Protein AF-A0A165ELQ9-F1 (afdb_monomer_lite)

Structure (mmCIF, N/CA/C/O backbone):
data_AF-A0A165ELQ9-F1
#
_entry.id   AF-A0A165ELQ9-F1
#
loop_
_atom_site.group_PDB
_atom_site.id
_atom_site.type_symbol
_atom_site.label_atom_id
_atom_site.label_alt_id
_atom_site.label_comp_id
_atom_site.label_asym_id
_atom_site.label_entity_id
_atom_site.label_seq_id
_atom_site.pdbx_PDB_ins_code
_atom_site.Cartn_x
_atom_site.Cartn_y
_atom_site.Cartn_z
_atom_site.occupancy
_atom_site.B_iso_or_equiv
_atom_site.auth_seq_id
_atom_site.auth_comp_id
_atom_site.auth_asym_id
_atom_site.auth_atom_id
_atom_site.pdbx_PDB_model_num
ATOM 1 N N . MET A 1 1 ? -27.906 -19.885 23.613 1.00 44.09 1 MET A N 1
ATOM 2 C CA . MET A 1 1 ? -27.661 -20.498 22.293 1.00 44.09 1 MET A CA 1
ATOM 3 C C . MET A 1 1 ? -26.650 -19.589 21.635 1.00 44.09 1 MET A C 1
ATOM 5 O O . MET A 1 1 ? -26.966 -18.432 21.400 1.00 44.09 1 MET A O 1
ATOM 9 N N . ASP A 1 2 ? -25.410 -20.056 21.595 1.00 37.47 2 ASP A N 1
ATOM 10 C CA . ASP A 1 2 ? -24.196 -19.282 21.340 1.00 37.47 2 ASP A CA 1
ATOM 11 C C . ASP A 1 2 ? -24.207 -18.705 19.916 1.00 37.47 2 ASP A C 1
ATOM 13 O O . ASP A 1 2 ? -24.253 -19.448 18.936 1.00 37.47 2 ASP A O 1
ATOM 17 N N . THR A 1 3 ? -24.258 -17.378 19.792 1.00 44.38 3 THR A N 1
ATOM 18 C CA . THR A 1 3 ? -24.158 -16.684 18.505 1.00 44.38 3 THR A CA 1
ATOM 19 C C . THR A 1 3 ? -22.702 -16.698 18.065 1.00 44.38 3 THR A C 1
ATOM 21 O O . THR A 1 3 ? -21.950 -15.762 18.336 1.00 44.38 3 THR A O 1
ATOM 24 N N . SER A 1 4 ? -22.306 -17.778 17.395 1.00 46.75 4 SER A N 1
ATOM 25 C CA . SER A 1 4 ? -21.018 -17.882 16.722 1.00 46.75 4 SER A CA 1
ATOM 26 C C . SER A 1 4 ? -20.937 -16.812 15.631 1.00 46.75 4 SER A C 1
ATOM 28 O O . SER A 1 4 ? -21.518 -16.945 14.553 1.00 46.75 4 SER A O 1
ATOM 30 N N . VAL A 1 5 ? -20.240 -15.718 15.937 1.00 44.50 5 VAL A N 1
ATOM 31 C CA . VAL A 1 5 ? -19.887 -14.665 14.984 1.00 44.50 5 VAL A CA 1
ATOM 32 C C . VAL A 1 5 ? -19.087 -15.323 13.866 1.00 44.50 5 VAL A C 1
ATOM 34 O O . VAL A 1 5 ? -17.960 -15.772 14.069 1.00 44.50 5 VAL A O 1
ATOM 37 N N . THR A 1 6 ? -19.686 -15.427 12.683 1.00 43.59 6 THR A N 1
ATOM 38 C CA . THR A 1 6 ? -18.997 -15.887 11.481 1.00 43.59 6 THR A CA 1
ATOM 39 C C . THR A 1 6 ? -17.964 -14.821 11.124 1.00 43.59 6 THR A C 1
ATOM 41 O O . THR A 1 6 ? -18.292 -13.793 10.534 1.00 43.59 6 THR A O 1
ATOM 44 N N . LEU A 1 7 ? -16.718 -15.032 11.558 1.00 44.44 7 LEU A N 1
ATOM 45 C CA . LEU A 1 7 ? -15.557 -14.233 11.175 1.00 44.44 7 LEU A CA 1
ATOM 46 C C . LEU A 1 7 ? -15.377 -14.381 9.661 1.00 44.44 7 LEU A C 1
ATOM 48 O O . LEU A 1 7 ? -14.716 -15.298 9.180 1.00 44.44 7 LEU A O 1
ATOM 52 N N . THR A 1 8 ? -16.038 -13.516 8.898 1.00 41.97 8 THR A N 1
ATOM 53 C CA . THR A 1 8 ? -15.863 -13.452 7.450 1.00 41.97 8 THR A CA 1
ATOM 54 C C . THR A 1 8 ? -14.474 -12.869 7.239 1.00 41.97 8 THR A C 1
ATOM 56 O O . THR A 1 8 ? -14.238 -11.710 7.580 1.00 41.97 8 THR A O 1
ATOM 59 N N . ALA A 1 9 ? -13.527 -13.701 6.801 1.00 49.88 9 ALA A N 1
ATOM 60 C CA . ALA A 1 9 ? -12.161 -13.267 6.543 1.00 49.88 9 ALA A CA 1
ATOM 61 C C . ALA A 1 9 ? -12.182 -12.045 5.603 1.00 49.88 9 ALA A C 1
ATOM 63 O O . ALA A 1 9 ? -12.984 -12.032 4.661 1.00 49.88 9 ALA A O 1
ATOM 64 N N . 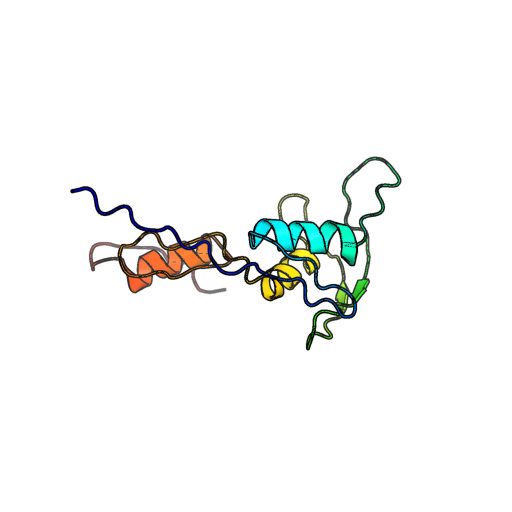PRO A 1 10 ? -11.358 -11.010 5.855 1.00 53.84 10 PRO A N 1
ATOM 65 C CA . PRO A 1 10 ? -11.279 -9.865 4.959 1.00 53.84 10 PRO A CA 1
ATOM 66 C C . PRO A 1 10 ? -10.944 -10.342 3.535 1.00 53.84 10 PRO A C 1
ATOM 68 O O . PRO A 1 10 ? -10.225 -11.336 3.381 1.00 53.84 10 PRO A O 1
ATOM 71 N N . PRO A 1 11 ? -11.482 -9.678 2.497 1.00 57.72 11 PRO A N 1
ATOM 72 C CA . PRO A 1 11 ? -11.243 -10.071 1.114 1.00 57.72 11 PRO A CA 1
ATOM 73 C C . PRO A 1 11 ? -9.732 -10.135 0.830 1.00 57.72 11 PRO A C 1
ATOM 75 O O . PRO A 1 11 ? -8.995 -9.259 1.293 1.00 57.72 11 PRO A O 1
ATOM 78 N N . PRO A 1 12 ? -9.256 -11.162 0.099 1.00 65.06 12 PRO A N 1
ATOM 79 C CA . PRO A 1 12 ? -7.835 -11.323 -0.177 1.00 65.06 12 PRO A CA 1
ATOM 80 C C . PRO A 1 12 ? -7.313 -10.124 -0.973 1.00 65.06 12 PRO A C 1
ATOM 82 O O . PRO A 1 12 ? -7.918 -9.698 -1.961 1.00 65.06 12 PRO A O 1
ATOM 85 N N . LEU A 1 13 ? -6.183 -9.581 -0.531 1.00 76.06 13 LEU A N 1
ATOM 86 C CA . LEU A 1 13 ? -5.462 -8.527 -1.234 1.00 76.06 13 LEU A CA 1
ATOM 87 C C . LEU A 1 13 ? -4.749 -9.150 -2.434 1.00 76.06 13 LEU A C 1
ATOM 89 O O . LEU A 1 13 ? -4.313 -10.294 -2.364 1.00 76.06 13 LEU A O 1
ATOM 93 N N . HIS A 1 14 ? -4.611 -8.420 -3.534 1.00 83.44 14 HIS A N 1
ATOM 94 C CA . HIS A 1 14 ? -3.945 -8.932 -4.730 1.00 83.44 14 HIS A CA 1
ATOM 95 C C . HIS A 1 14 ? -2.786 -8.025 -5.115 1.00 83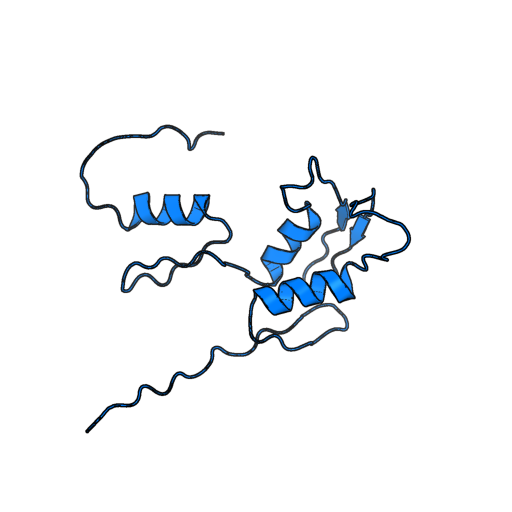.44 14 HIS A C 1
ATOM 97 O O . HIS A 1 14 ? -2.841 -6.809 -4.935 1.00 83.44 14 HIS A O 1
ATOM 103 N N . CYS A 1 15 ? -1.724 -8.626 -5.644 1.00 88.75 15 CYS A N 1
ATOM 104 C CA . CYS A 1 15 ? -0.703 -7.866 -6.351 1.00 88.75 15 CYS A CA 1
ATOM 105 C C . CYS A 1 15 ? -1.330 -7.261 -7.609 1.00 88.75 15 CYS A C 1
ATOM 107 O O . CYS A 1 15 ? -2.064 -7.958 -8.293 1.00 88.75 15 CYS A O 1
ATOM 109 N N . LEU A 1 16 ? -1.054 -5.993 -7.904 1.00 88.00 16 LEU A N 1
ATOM 110 C CA . LEU A 1 16 ? -1.470 -5.339 -9.151 1.00 88.00 16 LEU A CA 1
ATOM 111 C C . LEU A 1 16 ? -0.243 -4.858 -9.929 1.00 88.00 16 LEU A C 1
ATOM 113 O O . LEU A 1 16 ? -0.240 -3.804 -10.559 1.00 88.00 16 LEU A O 1
ATOM 117 N N . TRP A 1 17 ? 0.858 -5.601 -9.839 1.00 90.00 17 TRP A N 1
ATOM 118 C CA . TRP A 1 17 ? 2.005 -5.354 -10.706 1.00 90.00 17 TRP A CA 1
ATOM 119 C C . TRP A 1 17 ? 1.611 -5.685 -12.148 1.00 90.00 17 TRP A C 1
ATOM 121 O O . TRP A 1 17 ? 0.817 -6.597 -12.349 1.00 90.00 17 TRP A O 1
ATOM 131 N N . ALA A 1 18 ? 2.190 -5.002 -13.140 1.00 84.50 18 ALA A N 1
ATOM 132 C CA . ALA A 1 18 ? 1.788 -5.065 -14.555 1.00 84.50 18 ALA A CA 1
ATOM 133 C C . ALA A 1 18 ? 1.558 -6.477 -15.140 1.00 84.50 18 ALA A C 1
ATOM 135 O O . ALA A 1 18 ? 0.812 -6.608 -16.102 1.00 84.50 18 ALA A O 1
ATOM 136 N N . ASP A 1 19 ? 2.148 -7.515 -14.537 1.00 83.00 19 ASP A N 1
ATOM 137 C CA . ASP A 1 19 ? 2.000 -8.920 -14.928 1.00 83.00 19 ASP A CA 1
ATOM 138 C C . ASP A 1 19 ? 1.835 -9.866 -13.717 1.00 83.00 19 ASP A C 1
ATOM 140 O O . ASP A 1 19 ? 2.204 -11.040 -13.769 1.00 83.00 19 ASP A O 1
ATOM 144 N N . CYS A 1 20 ? 1.342 -9.371 -12.580 1.00 86.44 20 CYS A N 1
ATOM 145 C CA . CYS A 1 20 ? 1.197 -10.164 -11.364 1.00 86.4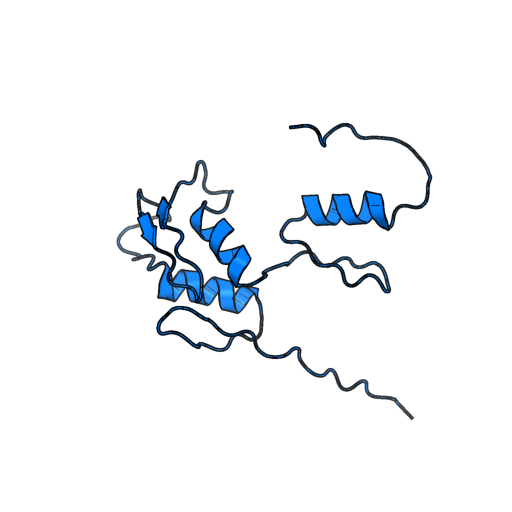4 20 CYS A CA 1
ATOM 146 C C . CYS A 1 20 ? -0.148 -9.921 -10.696 1.00 86.44 20 CYS A C 1
ATOM 148 O O . CYS A 1 20 ? -0.486 -8.780 -10.420 1.00 86.44 20 CYS A O 1
ATOM 150 N N . ASN A 1 21 ? -0.854 -11.010 -10.380 1.00 87.06 21 ASN A N 1
ATOM 151 C CA . ASN A 1 21 ? -2.117 -11.006 -9.640 1.00 87.06 21 ASN A CA 1
ATOM 152 C C . ASN A 1 21 ? -2.080 -11.985 -8.453 1.00 87.06 21 ASN A C 1
ATOM 154 O O . ASN A 1 21 ? -3.043 -12.701 -8.179 1.00 87.06 21 ASN A O 1
ATOM 158 N N . THR A 1 22 ? -0.921 -12.108 -7.795 1.00 86.38 22 THR A N 1
ATOM 159 C CA . THR A 1 22 ? -0.752 -13.065 -6.692 1.00 86.38 22 THR A CA 1
ATOM 160 C C . THR A 1 22 ? -1.670 -12.682 -5.528 1.00 86.38 22 THR A C 1
ATOM 162 O O . THR A 1 22 ? -1.559 -11.553 -5.038 1.00 86.38 22 THR A O 1
ATOM 165 N N . PRO A 1 23 ? -2.553 -13.588 -5.064 1.00 82.25 23 PRO A N 1
ATOM 166 C CA . PRO A 1 23 ? -3.392 -13.329 -3.907 1.00 82.25 23 PRO A CA 1
ATOM 167 C C . PRO A 1 23 ? -2.558 -13.388 -2.625 1.00 82.25 23 PRO A C 1
ATOM 169 O O . PRO A 1 23 ? -1.696 -14.250 -2.446 1.00 82.25 23 PRO A O 1
ATOM 172 N N . ALA A 1 24 ? -2.858 -12.488 -1.704 1.00 83.12 24 ALA A N 1
ATOM 173 C CA . ALA A 1 24 ? -2.258 -12.369 -0.394 1.00 83.12 24 ALA A CA 1
ATOM 174 C C . ALA A 1 24 ? -3.365 -12.268 0.657 1.00 83.12 24 ALA A C 1
ATOM 176 O O . ALA A 1 24 ? -4.337 -11.529 0.515 1.00 83.12 24 ALA A O 1
ATOM 177 N N . GLN A 1 25 ? -3.214 -13.032 1.735 1.00 73.50 25 GLN A N 1
ATOM 178 C CA . GLN A 1 25 ? -4.190 -13.034 2.827 1.00 73.50 25 GLN A CA 1
ATOM 179 C C . GLN A 1 25 ? -4.036 -11.809 3.730 1.00 73.50 25 GLN A C 1
ATOM 181 O O . GLN A 1 25 ? -4.994 -11.379 4.366 1.00 73.50 25 GLN A O 1
ATOM 186 N N . THR A 1 26 ? -2.828 -11.248 3.786 1.00 78.12 26 THR A N 1
ATOM 187 C CA . THR A 1 26 ? -2.513 -10.068 4.583 1.00 78.12 26 THR A CA 1
ATOM 188 C C . THR A 1 26 ? -1.691 -9.078 3.770 1.00 78.12 26 THR A C 1
ATOM 190 O O . THR A 1 26 ? -0.978 -9.435 2.830 1.00 78.12 26 THR A O 1
ATOM 193 N N . ASP A 1 27 ? -1.770 -7.818 4.168 1.00 77.69 27 ASP A N 1
ATOM 194 C CA . ASP A 1 27 ? -0.959 -6.717 3.656 1.00 77.69 27 ASP A CA 1
ATOM 195 C C . ASP A 1 27 ? 0.545 -6.992 3.826 1.00 77.69 27 ASP A C 1
ATOM 197 O O . ASP A 1 27 ? 1.339 -6.745 2.916 1.00 77.69 27 ASP A O 1
ATOM 201 N N . LYS A 1 28 ? 0.932 -7.610 4.949 1.00 79.81 28 LYS A N 1
ATOM 202 C CA . LYS A 1 28 ? 2.302 -8.076 5.207 1.00 79.81 28 LYS A CA 1
ATOM 203 C C . LYS A 1 28 ? 2.767 -9.132 4.201 1.00 79.81 28 LYS A C 1
ATOM 205 O O . LYS A 1 28 ? 3.921 -9.101 3.767 1.00 79.81 28 LYS A O 1
ATOM 210 N N . ASP A 1 29 ? 1.901 -10.080 3.847 1.00 84.25 29 ASP A N 1
ATOM 211 C CA . ASP A 1 29 ? 2.235 -11.128 2.877 1.00 84.25 29 ASP A CA 1
ATOM 212 C C . ASP A 1 29 ? 2.354 -10.566 1.464 1.00 84.25 29 ASP A C 1
ATOM 214 O O . ASP A 1 29 ? 3.281 -10.935 0.739 1.00 84.25 29 ASP A O 1
ATOM 218 N N . LEU A 1 30 ? 1.481 -9.621 1.104 1.00 86.44 30 LEU A N 1
ATOM 219 C CA . LEU A 1 30 ? 1.557 -8.927 -0.175 1.00 86.44 30 LEU A CA 1
ATOM 220 C C . LEU A 1 30 ? 2.852 -8.120 -0.290 1.00 86.44 30 LEU A C 1
ATOM 222 O O . LEU A 1 30 ? 3.557 -8.211 -1.292 1.00 86.44 30 LEU A O 1
ATOM 226 N N . PHE A 1 31 ? 3.210 -7.388 0.765 1.00 83.44 31 PHE A N 1
ATOM 227 C CA . PHE A 1 31 ? 4.450 -6.623 0.806 1.00 83.44 31 PHE A CA 1
ATOM 228 C C . PHE A 1 31 ? 5.670 -7.534 0.640 1.00 83.44 31 PHE A C 1
ATOM 230 O O . PHE A 1 31 ? 6.500 -7.305 -0.237 1.00 83.44 31 PHE A O 1
ATOM 237 N N . ARG A 1 32 ? 5.736 -8.637 1.400 1.00 84.19 32 ARG A N 1
ATOM 238 C CA . ARG A 1 32 ? 6.808 -9.636 1.263 1.00 84.19 32 ARG A CA 1
ATOM 239 C C . ARG A 1 32 ? 6.888 -10.194 -0.159 1.00 84.19 32 ARG A C 1
ATOM 241 O O . ARG A 1 32 ? 7.993 -10.353 -0.676 1.00 84.19 32 ARG A O 1
ATOM 248 N N . HIS A 1 33 ? 5.746 -10.490 -0.780 1.00 87.44 33 HIS A N 1
ATOM 249 C CA . HIS A 1 33 ? 5.681 -10.962 -2.160 1.00 87.44 33 HIS A CA 1
ATOM 250 C C . HIS A 1 33 ? 6.298 -9.947 -3.130 1.00 87.44 33 HIS A C 1
ATOM 252 O O . HIS A 1 33 ? 7.183 -10.316 -3.899 1.00 87.44 33 HIS A O 1
ATOM 258 N N . ILE A 1 34 ? 5.912 -8.672 -3.053 1.00 84.81 34 ILE A N 1
ATOM 259 C CA . ILE A 1 34 ? 6.455 -7.628 -3.934 1.00 84.81 34 ILE A CA 1
ATOM 260 C C . ILE A 1 34 ? 7.967 -7.482 -3.722 1.00 84.81 34 ILE A C 1
ATOM 262 O O . ILE A 1 34 ? 8.726 -7.433 -4.692 1.00 84.81 34 ILE A O 1
ATOM 266 N N . CYS A 1 35 ? 8.429 -7.493 -2.468 1.00 78.88 35 CYS A N 1
ATOM 267 C CA . CYS A 1 35 ? 9.855 -7.435 -2.155 1.00 78.88 35 CYS A CA 1
ATOM 268 C C . CYS A 1 35 ? 10.641 -8.618 -2.733 1.00 78.88 35 CYS A C 1
ATOM 270 O O . CYS A 1 35 ? 11.744 -8.446 -3.245 1.00 78.88 35 CYS A O 1
ATOM 272 N N . ALA A 1 36 ? 10.091 -9.827 -2.654 1.00 81.06 36 ALA A N 1
ATOM 273 C CA . ALA A 1 36 ? 10.781 -11.025 -3.114 1.00 81.06 36 ALA A CA 1
ATOM 274 C C . ALA A 1 36 ? 10.741 -11.183 -4.643 1.00 81.06 36 ALA A C 1
ATOM 276 O O . ALA A 1 36 ? 11.731 -11.593 -5.243 1.00 81.06 36 ALA A O 1
ATOM 277 N N . VAL A 1 37 ? 9.604 -10.867 -5.269 1.00 83.56 37 VAL A N 1
ATOM 278 C CA . VAL A 1 37 ? 9.325 -11.190 -6.677 1.00 83.56 37 VAL A CA 1
ATOM 279 C C . VAL A 1 37 ? 9.605 -10.013 -7.606 1.00 83.56 37 VAL A C 1
ATOM 281 O O . VAL A 1 37 ? 10.150 -10.208 -8.689 1.00 83.56 37 VAL A O 1
ATOM 284 N N . HIS A 1 38 ? 9.262 -8.791 -7.198 1.00 83.94 38 HIS A N 1
ATOM 285 C CA . HIS A 1 38 ? 9.358 -7.610 -8.061 1.00 83.94 38 HIS A CA 1
ATOM 286 C C . HIS A 1 38 ? 10.585 -6.748 -7.770 1.00 83.94 38 HIS A C 1
ATOM 288 O O . HIS A 1 38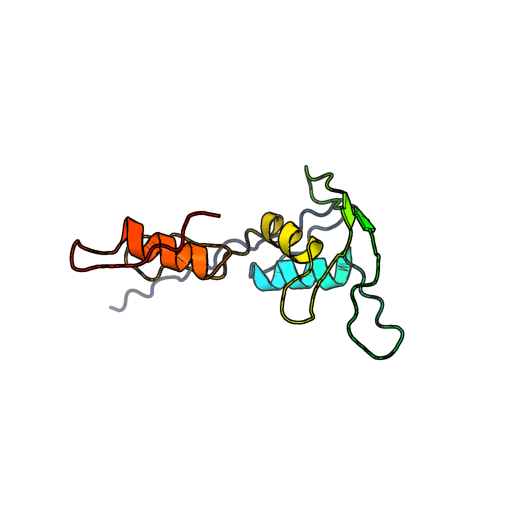 ? 11.122 -6.139 -8.692 1.00 83.94 38 HIS A O 1
ATOM 294 N N . MET A 1 39 ? 11.067 -6.725 -6.523 1.00 75.56 39 MET A N 1
ATOM 295 C CA . MET A 1 39 ? 12.300 -6.003 -6.183 1.00 75.56 39 MET A CA 1
ATOM 296 C C . MET A 1 39 ? 13.582 -6.803 -6.416 1.00 75.56 39 MET A C 1
ATOM 298 O O . MET A 1 39 ? 14.657 -6.211 -6.381 1.00 75.56 39 MET A O 1
ATOM 302 N N . GLY A 1 40 ? 13.488 -8.114 -6.677 1.00 58.97 40 GLY A N 1
ATOM 303 C CA . GLY A 1 40 ? 14.607 -8.923 -7.163 1.00 58.97 40 GLY A CA 1
ATOM 304 C C . GLY A 1 40 ? 15.897 -8.749 -6.357 1.00 58.97 40 GLY A C 1
ATOM 305 O O . GLY A 1 40 ? 16.943 -8.469 -6.940 1.00 58.97 40 GLY A O 1
ATOM 306 N N . HIS A 1 41 ? 15.849 -8.906 -5.028 1.00 57.03 41 HIS A N 1
ATOM 307 C CA . HIS A 1 41 ? 17.069 -9.079 -4.237 1.00 57.03 41 HIS A CA 1
ATOM 308 C C . HIS A 1 41 ? 17.775 -10.356 -4.708 1.00 57.03 41 HIS A C 1
ATOM 310 O O . HIS A 1 41 ? 17.482 -11.460 -4.249 1.00 57.03 41 HIS A O 1
ATOM 316 N N . GLN A 1 42 ? 18.715 -10.220 -5.640 1.00 48.50 42 GLN A N 1
ATOM 317 C CA . GLN A 1 42 ? 19.623 -11.303 -5.959 1.00 48.50 42 GLN A CA 1
ATOM 318 C C . GLN A 1 42 ? 20.563 -11.470 -4.762 1.00 48.50 42 GLN A C 1
ATOM 320 O O . GLN A 1 42 ? 21.483 -10.682 -4.557 1.00 48.50 42 GLN A O 1
ATOM 325 N N . ILE A 1 43 ? 20.313 -12.505 -3.960 1.00 45.53 43 ILE A N 1
ATOM 326 C CA . ILE A 1 43 ? 21.201 -12.970 -2.893 1.00 45.53 43 ILE A CA 1
ATOM 327 C C . ILE A 1 43 ? 22.436 -13.598 -3.557 1.00 45.53 43 ILE A C 1
ATOM 329 O O . ILE A 1 43 ? 22.589 -14.814 -3.601 1.00 45.53 43 ILE A O 1
ATOM 333 N N . GLN A 1 44 ? 23.307 -12.789 -4.150 1.00 40.09 44 GLN A N 1
ATOM 334 C CA . GLN A 1 44 ? 24.633 -13.230 -4.567 1.00 40.09 44 GLN A CA 1
ATOM 335 C C . GLN A 1 44 ? 25.664 -12.459 -3.752 1.00 40.09 44 GLN A C 1
ATOM 337 O O . GLN A 1 44 ? 25.994 -11.321 -4.062 1.00 40.09 44 GLN A O 1
ATOM 342 N N . GLY A 1 45 ? 26.155 -13.113 -2.696 1.00 37.84 45 GLY A N 1
ATOM 343 C CA . GLY A 1 45 ? 27.277 -12.639 -1.889 1.00 37.84 45 GLY A CA 1
ATOM 344 C C . GLY A 1 45 ? 26.864 -11.986 -0.572 1.00 37.84 45 GLY A C 1
ATOM 345 O O . GLY A 1 45 ? 26.463 -10.836 -0.532 1.00 37.84 45 GLY A O 1
ATOM 346 N N . ASN A 1 46 ? 26.987 -12.762 0.505 1.00 42.00 46 ASN A N 1
ATOM 347 C CA . ASN A 1 46 ? 27.249 -12.352 1.888 1.00 42.00 46 ASN A CA 1
ATOM 348 C C . ASN A 1 46 ? 26.906 -10.890 2.282 1.00 42.00 46 ASN A C 1
ATOM 350 O O . ASN A 1 46 ? 27.791 -10.042 2.357 1.00 42.00 46 ASN A O 1
ATOM 354 N N . GLY A 1 47 ? 25.644 -10.623 2.632 1.00 44.22 47 GLY A N 1
ATOM 355 C CA . GLY A 1 47 ? 25.273 -9.430 3.401 1.00 44.22 47 GLY A CA 1
ATOM 356 C C . GLY A 1 47 ? 24.238 -8.534 2.731 1.00 44.22 47 GLY A C 1
ATOM 357 O O . GLY A 1 47 ? 24.423 -8.026 1.634 1.00 44.22 47 GLY A O 1
ATOM 358 N N . VAL A 1 48 ? 23.138 -8.331 3.447 1.00 48.69 48 VAL A N 1
ATOM 359 C CA . VAL A 1 48 ? 22.038 -7.420 3.125 1.00 48.69 48 VAL A CA 1
ATOM 360 C C . VAL A 1 48 ? 22.578 -6.012 2.848 1.00 48.69 48 VAL A C 1
ATOM 362 O O . VAL A 1 48 ? 23.018 -5.324 3.768 1.00 48.69 48 VAL A O 1
ATOM 365 N N . GLY A 1 49 ? 22.514 -5.587 1.585 1.00 47.41 49 GLY A N 1
ATOM 366 C CA . GLY A 1 49 ? 22.851 -4.240 1.142 1.00 47.41 49 GLY A CA 1
ATOM 367 C C . GLY A 1 49 ? 21.953 -3.811 -0.017 1.00 47.41 49 GLY A C 1
ATOM 368 O O . GLY A 1 49 ? 21.902 -4.469 -1.051 1.00 47.41 49 GLY A O 1
ATOM 369 N N . CYS A 1 50 ? 21.244 -2.700 0.168 1.00 53.59 50 CYS A N 1
ATOM 370 C CA . CYS A 1 50 ? 20.647 -1.919 -0.912 1.00 53.59 50 CYS A CA 1
ATOM 371 C C . CYS A 1 50 ? 21.813 -1.24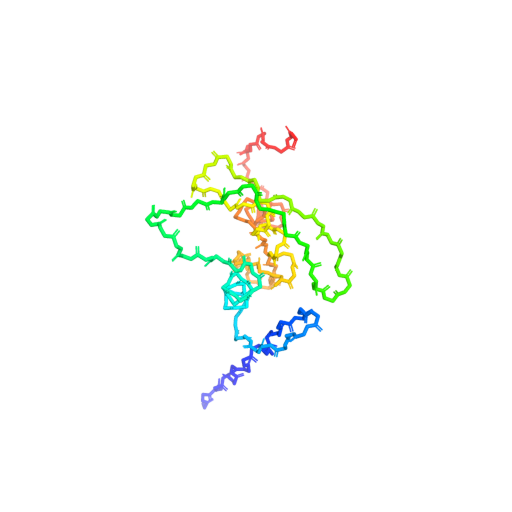0 -1.647 1.00 53.59 50 CYS A C 1
ATOM 373 O O . CYS A 1 50 ? 22.351 -0.253 -1.153 1.00 53.59 50 CYS A O 1
ATOM 375 N N . GLY A 1 51 ? 22.281 -1.806 -2.761 1.00 55.72 51 GLY A N 1
ATOM 376 C CA . GLY A 1 51 ? 23.164 -1.069 -3.672 1.00 55.72 51 GLY A CA 1
ATOM 377 C C . GLY A 1 51 ? 22.429 0.113 -4.320 1.00 55.72 51 GLY A C 1
ATOM 378 O O . GLY A 1 51 ? 21.231 0.302 -4.098 1.00 55.72 51 GLY A O 1
ATOM 379 N N . GLU A 1 52 ? 23.113 0.889 -5.168 1.00 59.19 52 GLU A N 1
ATOM 380 C CA . GLU A 1 52 ? 22.495 1.963 -5.968 1.00 59.19 52 GLU A CA 1
ATOM 381 C C . GLU A 1 52 ? 21.610 1.396 -7.093 1.00 59.19 52 GLU A C 1
ATOM 383 O O . GLU A 1 52 ? 21.896 1.504 -8.285 1.00 59.19 52 GLU A O 1
ATOM 388 N N . HIS A 1 53 ? 20.515 0.745 -6.718 1.00 69.06 53 HIS A N 1
ATOM 389 C CA . HIS A 1 53 ? 19.575 0.150 -7.655 1.00 69.06 53 HIS A CA 1
ATOM 390 C C . HIS A 1 53 ? 18.412 1.106 -7.880 1.00 69.06 53 HIS A C 1
ATOM 392 O O . HIS A 1 53 ? 17.797 1.590 -6.937 1.00 69.06 53 HIS A O 1
ATOM 398 N N . THR A 1 54 ? 18.092 1.387 -9.138 1.00 79.25 54 THR A N 1
ATOM 399 C CA . THR A 1 54 ? 16.891 2.151 -9.484 1.00 79.25 54 THR A CA 1
ATOM 400 C C . THR A 1 54 ? 15.765 1.172 -9.789 1.00 79.25 54 THR A C 1
ATOM 402 O O . THR A 1 54 ? 15.883 0.379 -10.721 1.00 79.25 54 THR A O 1
ATOM 405 N N . LEU A 1 55 ? 14.673 1.226 -9.026 1.00 82.44 55 LEU A N 1
ATOM 406 C CA . LEU A 1 55 ? 13.457 0.469 -9.308 1.00 82.44 55 LEU A CA 1
ATOM 407 C C . LEU A 1 55 ? 12.466 1.360 -10.049 1.00 82.44 55 LEU A C 1
ATOM 409 O O . LEU A 1 55 ? 12.111 2.440 -9.587 1.00 82.44 55 LEU A O 1
ATOM 413 N N . THR A 1 56 ? 11.976 0.872 -11.183 1.00 86.50 56 THR A N 1
ATOM 414 C CA . THR A 1 56 ? 10.783 1.435 -11.819 1.00 86.50 56 THR A CA 1
ATOM 415 C C . THR A 1 56 ? 9.581 0.634 -11.349 1.00 86.50 56 THR A C 1
ATOM 417 O O . THR A 1 56 ? 9.448 -0.540 -11.702 1.00 86.50 56 THR A O 1
ATOM 420 N N . CYS A 1 57 ? 8.733 1.252 -10.533 1.00 87.00 57 CYS A N 1
ATOM 421 C CA . CYS A 1 57 ? 7.489 0.645 -10.100 1.00 87.00 57 CYS A CA 1
ATOM 422 C C . CYS A 1 57 ? 6.577 0.442 -11.313 1.00 87.00 57 CYS A C 1
ATOM 424 O O . CYS A 1 57 ? 6.384 1.363 -12.109 1.00 87.00 57 CYS A O 1
ATOM 426 N N . ARG A 1 58 ? 6.046 -0.774 -11.465 1.00 88.50 58 ARG A N 1
ATOM 427 C CA . ARG A 1 58 ? 5.070 -1.117 -12.512 1.00 88.50 58 ARG A CA 1
ATOM 428 C C . ARG A 1 58 ? 3.740 -1.549 -11.910 1.00 88.50 58 ARG A C 1
ATOM 430 O O . ARG A 1 58 ? 3.038 -2.367 -12.497 1.00 88.50 58 ARG A O 1
ATOM 437 N N . TRP A 1 59 ? 3.434 -1.056 -10.717 1.00 88.31 59 TRP A N 1
ATOM 438 C CA . TRP A 1 59 ? 2.109 -1.212 -10.138 1.00 88.31 59 TRP A CA 1
ATOM 439 C C . TRP A 1 59 ? 1.072 -0.515 -11.021 1.00 88.31 59 TRP A C 1
ATOM 441 O O . TRP A 1 59 ? 1.377 0.502 -11.649 1.00 88.31 59 TRP A O 1
ATOM 451 N N . GLU A 1 60 ? -0.139 -1.051 -11.095 1.00 84.94 60 GLU A N 1
ATOM 452 C CA . GLU A 1 60 ? -1.214 -0.505 -11.915 1.00 84.94 60 GLU A CA 1
ATOM 453 C C . GLU A 1 60 ? -1.464 0.974 -11.573 1.00 84.94 60 GLU A C 1
ATOM 455 O O . GLU A 1 60 ? -1.693 1.346 -10.424 1.00 84.94 60 GLU A O 1
ATOM 460 N N . GLY A 1 61 ? -1.335 1.853 -12.570 1.00 82.75 61 GLY A N 1
ATOM 461 C CA . GLY A 1 61 ? -1.456 3.304 -12.378 1.00 82.75 61 GLY A CA 1
ATOM 462 C C . GLY A 1 61 ? -0.245 3.992 -11.726 1.00 82.75 61 GLY A C 1
ATOM 463 O O . GLY A 1 61 ? -0.206 5.220 -11.683 1.00 82.75 61 GLY A O 1
ATOM 464 N N . CYS A 1 62 ? 0.780 3.252 -11.293 1.00 85.44 62 CYS A N 1
ATOM 465 C CA . CYS A 1 62 ? 2.016 3.806 -10.750 1.00 85.44 62 CYS A CA 1
ATOM 466 C C . CYS A 1 62 ? 3.136 3.820 -11.796 1.00 85.44 62 CYS A C 1
ATOM 468 O O . CYS A 1 62 ? 3.384 2.836 -12.488 1.00 85.44 62 CYS A O 1
ATOM 470 N N . ARG A 1 63 ? 3.849 4.946 -11.903 1.00 82.50 63 ARG A N 1
ATOM 471 C CA . ARG A 1 63 ? 5.009 5.104 -12.802 1.00 82.50 63 ARG A CA 1
ATOM 472 C C . ARG A 1 63 ? 6.214 5.718 -12.090 1.00 82.50 63 ARG A C 1
ATOM 474 O O . ARG A 1 63 ? 7.021 6.407 -12.708 1.00 82.50 63 ARG A O 1
ATOM 481 N N . HIS A 1 64 ? 6.307 5.519 -10.776 1.00 86.00 64 HIS A N 1
ATOM 482 C CA . HIS A 1 64 ? 7.408 6.061 -9.990 1.00 86.00 64 HIS A CA 1
ATOM 483 C C . HIS A 1 64 ? 8.705 5.298 -10.255 1.00 86.00 64 HIS A C 1
ATOM 485 O O . HIS A 1 64 ? 8.760 4.071 -10.174 1.00 86.00 64 HIS A O 1
ATOM 491 N N . THR A 1 65 ? 9.765 6.057 -10.515 1.00 86.38 65 THR A N 1
ATOM 492 C CA . THR A 1 65 ? 11.129 5.546 -10.620 1.00 86.38 65 THR A CA 1
ATOM 493 C C . THR A 1 65 ? 11.903 6.014 -9.402 1.00 86.38 65 THR A C 1
ATOM 495 O O . THR A 1 65 ? 12.142 7.207 -9.226 1.00 86.38 65 THR A O 1
ATOM 498 N N . LEU A 1 66 ? 12.262 5.070 -8.541 1.00 84.88 66 LEU A N 1
ATOM 499 C CA . LEU A 1 66 ? 12.828 5.326 -7.225 1.00 84.88 66 LEU A CA 1
ATOM 500 C C . LEU A 1 66 ? 14.230 4.750 -7.169 1.00 84.88 66 LEU A C 1
ATOM 502 O O . LEU A 1 66 ? 14.476 3.624 -7.598 1.00 84.88 66 LEU A O 1
ATOM 506 N N . LYS A 1 67 ? 15.157 5.521 -6.613 1.00 81.44 67 LYS A N 1
ATOM 507 C CA . LYS A 1 67 ? 16.494 5.024 -6.311 1.00 81.44 67 LYS A CA 1
ATOM 508 C C . LYS A 1 67 ? 16.472 4.383 -4.931 1.00 81.44 67 LYS A C 1
ATOM 510 O O . LYS A 1 67 ? 15.987 4.988 -3.976 1.00 81.44 67 LYS A O 1
ATOM 515 N N . CYS A 1 68 ? 16.988 3.163 -4.836 1.00 72.69 68 CYS A N 1
ATOM 516 C CA . CYS A 1 68 ? 17.248 2.502 -3.572 1.00 72.69 68 CYS A CA 1
ATOM 517 C C . CYS A 1 68 ? 18.331 3.309 -2.866 1.00 72.69 68 CYS A C 1
ATOM 519 O O . CYS A 1 68 ? 19.506 3.238 -3.211 1.00 72.69 68 CYS A O 1
ATOM 521 N N . TYR A 1 69 ? 17.903 4.123 -1.914 1.00 72.50 69 TYR A N 1
ATOM 522 C CA . TYR A 1 69 ? 18.780 4.802 -0.985 1.00 72.50 69 TYR A CA 1
ATOM 523 C C . TYR A 1 69 ? 18.355 4.407 0.422 1.00 72.50 69 TYR A C 1
ATOM 525 O O . TYR A 1 69 ? 17.160 4.351 0.739 1.00 72.50 69 TYR A O 1
ATOM 533 N N . ARG A 1 70 ? 19.345 4.087 1.249 1.00 68.75 70 ARG A N 1
ATOM 534 C CA . ARG A 1 70 ? 19.162 3.727 2.648 1.00 68.75 70 ARG A CA 1
ATOM 535 C C . ARG A 1 70 ? 20.364 4.248 3.427 1.00 68.75 70 ARG A C 1
ATOM 537 O O . ARG A 1 70 ? 21.491 3.858 3.150 1.00 68.75 70 ARG A O 1
ATOM 544 N N . GLU A 1 71 ? 20.109 5.111 4.403 1.00 66.38 71 GLU A N 1
ATOM 545 C CA . GLU A 1 71 ? 21.157 5.689 5.253 1.00 66.38 71 GLU A CA 1
ATOM 546 C C . GLU A 1 71 ? 21.704 4.665 6.266 1.00 66.38 71 GLU A C 1
ATOM 548 O O . GLU A 1 71 ? 22.889 4.672 6.587 1.00 66.38 71 GLU A O 1
ATOM 553 N N . ASN A 1 72 ? 20.856 3.753 6.766 1.00 68.38 72 ASN A N 1
ATOM 554 C CA . ASN A 1 72 ? 21.245 2.720 7.728 1.00 68.38 72 ASN A CA 1
ATOM 555 C C . ASN A 1 72 ? 20.354 1.460 7.657 1.00 68.38 72 ASN A C 1
ATOM 557 O O . ASN A 1 72 ? 19.234 1.482 7.154 1.00 68.38 72 ASN A O 1
ATOM 561 N N . ASN A 1 73 ? 20.813 0.340 8.225 1.00 69.12 73 ASN A N 1
ATOM 562 C CA . ASN A 1 73 ? 20.088 -0.941 8.176 1.00 69.12 73 ASN A CA 1
ATOM 563 C C . ASN A 1 73 ? 18.833 -1.013 9.069 1.00 69.12 73 ASN A C 1
ATOM 565 O O . ASN A 1 73 ? 18.135 -2.025 9.040 1.00 69.12 73 ASN A O 1
ATOM 569 N N . ARG A 1 74 ? 18.534 0.027 9.859 1.00 67.00 74 ARG A N 1
ATOM 570 C CA . ARG A 1 74 ? 17.375 0.051 10.765 1.00 67.00 74 ARG A CA 1
ATOM 571 C C . ARG A 1 74 ? 16.130 0.659 10.123 1.00 67.00 74 ARG A C 1
ATOM 573 O O . ARG A 1 74 ? 15.032 0.354 10.574 1.00 67.00 74 ARG A O 1
ATOM 580 N N . THR A 1 75 ? 16.283 1.485 9.090 1.00 68.50 75 THR A N 1
ATOM 581 C CA . THR A 1 75 ? 15.166 2.123 8.382 1.00 68.50 75 THR A CA 1
ATOM 582 C C . THR A 1 75 ? 14.885 1.438 7.046 1.00 68.50 75 THR A C 1
ATOM 584 O O . THR A 1 75 ? 15.833 1.038 6.368 1.00 68.50 75 THR A O 1
ATOM 587 N N . PRO A 1 76 ? 13.609 1.271 6.645 1.00 70.75 76 PRO A N 1
ATOM 588 C CA . PRO A 1 76 ? 13.274 0.762 5.316 1.00 70.75 76 PRO A CA 1
ATOM 589 C C . PRO A 1 76 ? 13.838 1.695 4.238 1.00 70.75 76 PRO A C 1
ATOM 591 O O . PRO A 1 76 ? 13.926 2.907 4.441 1.00 70.75 76 PRO A O 1
ATOM 594 N N . CYS A 1 77 ? 14.247 1.143 3.094 1.00 78.81 77 CYS A N 1
ATOM 595 C CA . CYS A 1 77 ? 14.711 1.980 1.991 1.00 78.81 77 CYS A CA 1
ATOM 596 C C . CYS A 1 77 ? 13.538 2.742 1.355 1.00 78.81 77 CYS A C 1
ATOM 598 O O . CYS A 1 77 ? 12.369 2.389 1.521 1.00 78.81 77 CYS A O 1
ATOM 600 N N . VAL A 1 78 ? 13.856 3.776 0.575 1.00 82.75 78 VAL A N 1
ATOM 601 C CA . VAL A 1 78 ? 12.855 4.614 -0.115 1.00 82.75 78 VAL A CA 1
ATOM 602 C C . VAL A 1 78 ? 11.868 3.781 -0.945 1.00 82.75 78 VAL A C 1
ATOM 604 O O . VAL A 1 78 ? 10.676 4.074 -0.986 1.00 82.75 78 VAL A O 1
ATOM 607 N N . ILE A 1 79 ? 12.348 2.708 -1.573 1.00 81.31 79 ILE A N 1
ATOM 608 C CA . ILE A 1 79 ? 11.510 1.811 -2.369 1.00 81.31 79 ILE A CA 1
ATOM 609 C C . ILE A 1 79 ? 10.550 1.014 -1.479 1.00 81.31 79 ILE A C 1
ATOM 611 O O . ILE A 1 79 ? 9.368 0.931 -1.791 1.00 81.31 79 ILE A O 1
ATOM 615 N N . GLU A 1 80 ? 11.029 0.450 -0.368 1.00 78.81 80 GLU A N 1
ATOM 616 C CA . GLU A 1 80 ? 10.177 -0.260 0.594 1.00 78.81 80 GLU A CA 1
ATOM 617 C C . GLU A 1 80 ? 9.066 0.653 1.123 1.00 78.81 80 GLU A C 1
ATOM 619 O O . GLU A 1 80 ? 7.907 0.246 1.173 1.00 78.81 80 GLU A O 1
ATOM 624 N N . SER A 1 81 ? 9.398 1.907 1.442 1.00 81.81 81 SER A N 1
ATOM 625 C CA . SER A 1 81 ? 8.401 2.902 1.844 1.00 81.81 81 SER A CA 1
ATOM 626 C C . SER A 1 81 ? 7.358 3.128 0.750 1.00 81.81 81 SER A C 1
ATOM 628 O O . SER A 1 81 ? 6.166 3.073 1.030 1.00 81.81 81 SER A O 1
ATOM 630 N N . HIS A 1 82 ? 7.777 3.320 -0.501 1.00 86.06 82 HIS A N 1
ATOM 631 C CA . HIS A 1 82 ? 6.845 3.497 -1.613 1.00 86.06 82 HIS A CA 1
ATOM 632 C C . HIS A 1 82 ? 5.919 2.290 -1.811 1.00 86.06 82 HIS A C 1
ATOM 634 O O . HIS A 1 82 ? 4.720 2.440 -2.012 1.00 86.06 82 HIS A O 1
ATOM 640 N N . LEU A 1 83 ? 6.449 1.069 -1.737 1.00 82.31 83 LEU A N 1
ATOM 641 C CA . LEU A 1 83 ? 5.638 -0.131 -1.945 1.00 82.31 83 LEU A CA 1
ATOM 642 C C . LEU A 1 83 ? 4.600 -0.346 -0.840 1.00 82.31 83 LEU A C 1
ATOM 644 O O . LEU A 1 83 ? 3.570 -0.966 -1.095 1.00 82.31 83 LEU A O 1
ATOM 648 N N . SER A 1 84 ? 4.839 0.189 0.360 1.00 79.19 84 SER A N 1
ATOM 649 C CA . SER A 1 84 ? 3.842 0.173 1.435 1.00 79.19 84 SER A CA 1
ATOM 650 C C . SER A 1 84 ? 2.588 0.999 1.107 1.00 79.19 84 SER A C 1
ATOM 652 O O . SER A 1 84 ? 1.518 0.722 1.650 1.00 79.19 84 SER A O 1
ATOM 654 N N . GLU A 1 85 ? 2.691 1.964 0.183 1.00 80.88 85 GLU A N 1
ATOM 655 C CA . GLU A 1 85 ? 1.554 2.751 -0.309 1.00 80.88 85 GLU A CA 1
ATOM 656 C C . GLU A 1 85 ? 0.613 1.891 -1.162 1.00 80.88 85 GLU A C 1
ATOM 658 O O . GLU A 1 85 ? -0.602 2.018 -1.045 1.00 80.88 85 GLU A O 1
ATOM 663 N N . HIS A 1 86 ? 1.165 0.973 -1.963 1.00 82.44 86 HIS A N 1
ATOM 664 C CA . HIS A 1 86 ? 0.393 0.081 -2.840 1.00 82.44 86 HIS A CA 1
ATOM 665 C C . HIS A 1 86 ? -0.283 -1.058 -2.095 1.00 82.44 86 HIS A C 1
ATOM 667 O O . HIS A 1 86 ? -1.387 -1.466 -2.440 1.00 82.44 86 HIS A O 1
ATOM 673 N N . THR A 1 87 ? 0.376 -1.585 -1.068 1.00 75.06 87 THR A N 1
ATOM 674 C CA . THR A 1 87 ? -0.189 -2.663 -0.250 1.00 75.06 87 THR A CA 1
ATOM 675 C C . THR A 1 87 ? -1.177 -2.161 0.793 1.00 75.06 87 THR A C 1
ATOM 677 O O . THR A 1 87 ? -1.712 -2.973 1.549 1.00 75.06 87 THR A O 1
ATOM 680 N N . GLU A 1 88 ? -1.363 -0.835 0.877 1.00 65.19 88 GLU A N 1
ATOM 681 C CA . GLU A 1 88 ? -2.049 -0.139 1.966 1.00 65.19 88 GLU A CA 1
ATOM 682 C C . GLU A 1 88 ? -1.661 -0.705 3.338 1.00 65.19 88 GLU A C 1
ATOM 684 O O . GLU A 1 88 ? -2.481 -0.759 4.262 1.00 65.19 88 GLU A O 1
ATOM 689 N N . HIS A 1 89 ? -0.404 -1.151 3.468 1.00 61.53 89 HIS A N 1
ATOM 690 C CA . HIS A 1 89 ? 0.073 -1.825 4.660 1.00 61.53 89 HIS A CA 1
ATOM 691 C C . HIS A 1 89 ? 0.075 -0.818 5.797 1.00 61.53 89 HIS A C 1
ATOM 693 O O . HIS A 1 89 ? 0.957 0.029 5.938 1.00 61.53 89 HIS A O 1
ATOM 699 N N . ARG A 1 90 ? -0.979 -0.900 6.601 1.00 64.75 90 ARG A N 1
ATOM 700 C CA . ARG A 1 90 ? -1.217 -0.066 7.768 1.00 64.75 90 ARG A CA 1
ATOM 701 C C . ARG A 1 90 ? -1.200 -0.995 8.975 1.00 64.75 90 ARG A C 1
ATOM 703 O O . ARG A 1 90 ? -2.274 -1.401 9.447 1.00 64.75 90 ARG A O 1
ATOM 710 N N . PRO A 1 91 ? 0.002 -1.413 9.423 1.00 63.50 91 PRO A N 1
ATOM 711 C CA . PRO A 1 91 ? 0.138 -2.379 10.507 1.00 63.50 91 PRO A CA 1
ATOM 712 C C . PRO A 1 91 ? -0.345 -1.814 11.846 1.00 63.50 91 PRO A C 1
ATOM 714 O O . PRO A 1 91 ? -0.640 -2.578 12.759 1.00 63.50 91 PRO A O 1
ATOM 717 N N . TYR A 1 92 ? -0.472 -0.492 11.961 1.00 64.25 92 TYR A N 1
ATOM 718 C CA . TYR A 1 92 ? -0.869 0.184 13.187 1.00 64.25 92 TYR A CA 1
ATOM 719 C C . TYR A 1 92 ? -2.367 0.494 13.158 1.00 64.25 92 TYR A C 1
ATOM 721 O O . TYR A 1 92 ? -2.794 1.514 12.616 1.00 64.25 92 TYR A O 1
ATOM 729 N N . ALA A 1 93 ? -3.177 -0.405 13.713 1.00 75.06 93 ALA A N 1
ATOM 730 C CA . ALA A 1 93 ? -4.608 -0.184 13.891 1.00 75.06 93 ALA A CA 1
ATOM 731 C C . ALA A 1 93 ? -4.884 0.566 15.201 1.00 75.06 93 ALA A C 1
ATOM 733 O O . ALA A 1 93 ? -4.257 0.309 16.226 1.00 75.06 93 ALA A O 1
ATOM 734 N N . CYS A 1 94 ? -5.840 1.489 15.173 1.00 78.25 94 CYS A N 1
ATOM 735 C CA . CYS A 1 94 ? -6.362 2.115 16.372 1.00 78.25 94 CYS A CA 1
ATOM 736 C C . CYS A 1 94 ? -7.238 1.118 17.132 1.00 78.25 94 CYS A C 1
ATOM 738 O O . CYS A 1 94 ? -8.261 0.662 16.625 1.00 78.25 94 CYS A O 1
ATOM 740 N N . GLU A 1 95 ? -6.832 0.800 18.360 1.00 78.56 95 GLU A N 1
ATOM 741 C CA . GLU A 1 95 ? -7.522 -0.149 19.243 1.00 78.56 95 GLU A CA 1
ATOM 742 C C . GLU A 1 95 ? -8.749 0.460 19.946 1.00 78.56 95 GLU A C 1
ATOM 744 O O . GLU A 1 95 ? -9.454 -0.229 20.683 1.00 78.56 95 GLU A O 1
ATOM 749 N N . VAL A 1 96 ? -9.037 1.748 19.724 1.00 77.44 96 VAL A N 1
ATOM 750 C CA . VAL A 1 96 ? -10.199 2.411 20.324 1.00 77.44 96 VAL A CA 1
ATOM 751 C C . VAL A 1 96 ? -11.483 1.865 19.709 1.00 77.44 96 VAL A C 1
ATOM 753 O O . VAL A 1 96 ? -11.690 1.898 18.491 1.00 77.44 96 VAL A O 1
ATOM 756 N N . GLN A 1 97 ? -12.367 1.379 20.580 1.00 77.12 97 GLN A N 1
ATOM 757 C CA . GLN A 1 97 ? -13.634 0.770 20.200 1.00 77.12 97 GLN A CA 1
ATOM 758 C C . GLN A 1 97 ? -14.462 1.726 19.327 1.00 77.12 97 GLN A C 1
ATOM 760 O O . GLN A 1 97 ? -14.818 2.824 19.747 1.00 77.12 97 GLN A O 1
ATOM 765 N N . GLY A 1 98 ? -14.776 1.292 18.102 1.00 75.62 98 GLY A N 1
ATOM 766 C CA . GLY A 1 98 ? -15.581 2.056 17.144 1.00 75.62 98 GLY A CA 1
ATOM 767 C C . GLY A 1 98 ? -14.806 3.005 16.220 1.00 75.62 98 GLY A C 1
ATOM 768 O O . GLY A 1 98 ? -15.434 3.605 15.355 1.00 75.62 98 GLY A O 1
ATOM 769 N N . CYS A 1 99 ? -13.477 3.126 16.341 1.00 81.31 99 CYS A N 1
ATOM 770 C CA . CYS A 1 99 ? -12.688 3.984 15.449 1.00 81.31 99 CYS A CA 1
ATOM 771 C C . CYS A 1 99 ? -12.329 3.310 14.115 1.00 81.31 99 CYS A C 1
ATOM 773 O O . CYS A 1 99 ? -12.581 3.859 13.046 1.00 81.31 99 CYS A O 1
ATOM 775 N N . GLY A 1 100 ? -11.711 2.125 14.164 1.00 74.19 100 GLY A N 1
ATOM 776 C CA . GLY A 1 100 ? -11.299 1.383 12.964 1.00 74.19 100 GLY A CA 1
ATOM 777 C C . GLY A 1 100 ? -10.199 2.045 12.116 1.00 74.19 100 GLY A C 1
ATOM 778 O O . GLY A 1 100 ? -9.870 1.523 11.050 1.00 74.19 100 GLY A O 1
ATOM 779 N N . ALA A 1 101 ? -9.610 3.165 12.556 1.00 73.62 101 ALA A N 1
ATOM 780 C CA . ALA A 1 101 ? -8.542 3.845 11.825 1.00 73.62 101 ALA A CA 1
ATOM 781 C C . ALA A 1 101 ? -7.263 2.997 11.774 1.00 73.62 101 ALA A C 1
ATOM 783 O O . ALA A 1 101 ? -6.876 2.366 12.756 1.00 73.62 101 ALA A O 1
ATOM 784 N N . ARG A 1 102 ? -6.583 2.992 10.624 1.00 75.19 102 ARG A N 1
ATOM 785 C CA . ARG A 1 102 ? -5.314 2.280 10.422 1.00 75.19 102 ARG A CA 1
ATOM 786 C C . ARG A 1 102 ? -4.271 3.229 9.848 1.00 75.19 102 ARG A C 1
ATOM 788 O O . ARG A 1 102 ? -4.566 4.015 8.944 1.00 75.19 102 ARG A O 1
ATOM 795 N N . HIS A 1 103 ? -3.049 3.117 10.343 1.00 73.56 103 HIS A N 1
ATOM 796 C CA . HIS A 1 103 ? -1.936 4.009 10.061 1.00 73.56 103 HIS A CA 1
ATOM 797 C C . HIS A 1 103 ? -0.706 3.235 9.576 1.00 73.56 103 HIS A C 1
ATOM 799 O O . HIS A 1 103 ? -0.485 2.082 9.952 1.00 73.56 103 HIS A O 1
ATOM 805 N N . GLN A 1 104 ? 0.093 3.876 8.720 1.00 66.38 104 GLN A N 1
ATOM 806 C CA . GLN A 1 104 ? 1.313 3.290 8.149 1.00 66.38 104 GLN A CA 1
ATOM 807 C C . GLN A 1 104 ? 2.482 3.291 9.146 1.00 66.38 104 GLN A C 1
ATOM 809 O O . GLN A 1 104 ? 3.384 2.467 9.039 1.00 66.38 104 GLN A O 1
ATOM 814 N N . THR A 1 105 ? 2.463 4.183 10.143 1.00 68.12 105 THR A N 1
ATOM 815 C CA . THR A 1 105 ? 3.538 4.327 11.136 1.00 68.12 105 THR A CA 1
ATOM 816 C C . THR A 1 105 ? 2.991 4.443 12.557 1.00 68.12 105 THR A C 1
ATOM 818 O O . THR A 1 105 ? 1.898 4.966 12.773 1.00 68.12 105 THR A O 1
ATOM 821 N N . GLU A 1 106 ? 3.782 4.021 13.544 1.00 74.81 106 GLU A N 1
ATOM 822 C CA . GLU A 1 106 ? 3.431 4.150 14.965 1.00 74.81 106 GLU A CA 1
ATOM 823 C C . GLU A 1 106 ? 3.244 5.617 15.377 1.00 74.81 106 GLU A C 1
ATOM 825 O O . GLU A 1 106 ? 2.332 5.948 16.128 1.00 74.81 106 GLU A O 1
ATOM 830 N N . VAL A 1 107 ? 4.065 6.519 14.831 1.00 77.62 107 VAL A N 1
ATOM 831 C CA . VAL A 1 107 ? 3.986 7.966 15.091 1.00 77.62 107 VAL A CA 1
ATOM 832 C C . VAL A 1 107 ? 2.644 8.532 14.631 1.00 77.62 107 VAL A C 1
ATOM 834 O O . VAL A 1 107 ? 2.002 9.268 15.379 1.00 77.62 107 VAL A O 1
ATOM 837 N N . SER A 1 108 ? 2.185 8.149 13.435 1.00 76.06 108 SER A N 1
ATOM 838 C CA . SER A 1 108 ? 0.889 8.601 12.921 1.00 76.06 108 SER A CA 1
ATOM 839 C C . SER A 1 108 ? -0.291 7.980 13.674 1.00 76.06 108 SER A C 1
ATOM 841 O O . SER A 1 108 ? -1.263 8.690 13.928 1.00 76.06 108 SER A O 1
ATOM 843 N N . LEU A 1 109 ? -0.189 6.720 14.123 1.00 82.38 109 LEU A N 1
ATOM 844 C CA . LEU A 1 109 ? -1.179 6.122 15.029 1.00 82.38 109 LEU A CA 1
ATOM 845 C C . LEU A 1 109 ? -1.239 6.870 16.365 1.00 82.38 109 LEU A C 1
ATOM 847 O O . LEU A 1 109 ? -2.320 7.218 16.832 1.00 82.38 109 LEU A O 1
ATOM 851 N N . ARG A 1 110 ? -0.084 7.141 16.976 1.00 81.31 110 ARG A N 1
ATOM 852 C CA . ARG A 1 110 ? 0.003 7.829 18.265 1.00 81.31 110 ARG A CA 1
ATOM 853 C C . ARG A 1 110 ? -0.529 9.256 18.168 1.00 81.31 110 ARG A C 1
ATOM 855 O O . ARG A 1 110 ? -1.273 9.688 19.040 1.00 81.31 110 ARG A O 1
ATOM 862 N N . GLY A 1 111 ? -0.202 9.971 17.091 1.00 82.31 111 GLY A N 1
ATOM 863 C CA . GLY A 1 111 ? -0.787 11.279 16.791 1.00 82.31 111 GLY A CA 1
ATOM 864 C C . GLY A 1 111 ? -2.311 11.211 16.664 1.00 82.31 111 GLY A C 1
ATOM 865 O O . GLY A 1 111 ? -3.012 12.007 17.280 1.00 82.31 111 GLY A O 1
ATOM 866 N N . HIS A 1 112 ? -2.836 10.217 15.946 1.00 83.25 112 HIS A N 1
ATOM 867 C CA . HIS A 1 112 ? -4.276 9.985 15.847 1.00 83.25 112 HIS A CA 1
ATOM 868 C C . HIS A 1 112 ? -4.926 9.704 17.211 1.00 83.25 112 HIS A C 1
ATOM 870 O O . HIS A 1 112 ? -5.921 10.340 17.546 1.00 83.25 112 HIS A O 1
ATOM 876 N N . GLN A 1 113 ? -4.355 8.816 18.027 1.00 84.12 113 GLN A N 1
ATOM 877 C CA . GLN A 1 113 ? -4.881 8.510 19.361 1.00 84.12 113 GLN A CA 1
ATOM 878 C C . GLN A 1 113 ? -4.904 9.750 20.261 1.00 84.12 113 GLN A C 1
ATOM 880 O O . GLN A 1 113 ? -5.894 9.992 20.945 1.00 84.12 113 GLN A O 1
ATOM 885 N N . LEU A 1 114 ? -3.854 10.572 20.212 1.00 82.00 114 LEU A N 1
ATOM 886 C CA . LEU A 1 114 ? -3.771 11.802 20.998 1.00 82.00 114 LEU A CA 1
ATOM 887 C C . LEU A 1 114 ? -4.762 12.878 20.534 1.00 82.00 114 LEU A C 1
ATOM 889 O O . LEU A 1 114 ? -5.336 13.569 21.366 1.00 82.00 114 LEU A O 1
ATOM 893 N N . LEU A 1 115 ? -4.973 13.032 19.226 1.00 81.38 115 LEU A N 1
ATOM 894 C CA . LEU A 1 115 ? -5.818 14.101 18.680 1.00 81.38 115 LEU A CA 1
ATOM 895 C C . LEU A 1 115 ? -7.305 13.736 18.620 1.00 81.38 115 LEU A C 1
ATOM 897 O O . LEU A 1 115 ? -8.154 14.616 18.720 1.00 81.38 115 LEU A O 1
ATOM 901 N N . VAL A 1 116 ? -7.621 12.457 18.411 1.00 80.38 116 VAL A N 1
ATOM 902 C CA . VAL A 1 116 ? -8.989 11.983 18.142 1.00 80.38 116 VAL A CA 1
ATOM 903 C C . VAL A 1 116 ? -9.590 11.265 19.348 1.00 80.38 116 VAL A C 1
ATOM 905 O O . VAL A 1 116 ? -10.805 11.302 19.536 1.00 80.38 116 VAL A O 1
ATOM 908 N N . HIS A 1 117 ? -8.762 10.621 20.176 1.00 79.81 117 HIS A N 1
ATOM 909 C CA . HIS A 1 117 ? -9.230 9.784 21.284 1.00 79.81 117 HIS A CA 1
ATOM 910 C C . HIS A 1 117 ? -8.781 10.234 22.666 1.00 79.81 117 HIS A C 1
ATOM 912 O O . HIS A 1 117 ? -9.250 9.655 23.642 1.00 79.81 117 HIS A O 1
ATOM 918 N N . SER A 1 118 ? -7.922 11.246 22.783 1.00 74.88 118 SER A N 1
ATOM 919 C CA . SER A 1 118 ? -7.591 11.788 24.096 1.00 74.88 118 SER A CA 1
ATOM 920 C C . SER A 1 118 ? -8.738 12.676 24.582 1.00 74.88 118 SER A C 1
ATOM 922 O O . SER A 1 118 ? -9.032 13.688 23.943 1.00 74.88 118 SER A O 1
ATOM 924 N N . PRO A 1 119 ? -9.383 12.354 25.716 1.00 61.59 119 PRO A N 1
ATOM 925 C CA . PRO A 1 119 ? -10.203 13.314 26.428 1.00 61.59 119 PRO A CA 1
ATOM 926 C C . PRO A 1 119 ? -9.275 14.338 27.091 1.00 61.59 119 PRO A C 1
ATOM 928 O O . PRO A 1 119 ? -8.147 14.031 27.478 1.00 61.59 119 PRO A O 1
ATOM 931 N N . SER A 1 120 ? -9.758 15.567 27.157 1.00 60.62 120 SER A N 1
ATOM 932 C CA . SER A 1 120 ? -9.060 16.799 27.510 1.00 60.62 120 SER A CA 1
ATOM 933 C C . SER A 1 120 ? -8.476 16.838 28.931 1.00 60.62 120 SER A C 1
ATOM 935 O O . SER A 1 120 ? -8.963 17.602 29.753 1.00 60.62 120 SER A O 1
ATOM 937 N N . ASP A 1 121 ? -7.409 16.100 29.231 1.00 56.84 121 ASP A N 1
ATOM 938 C CA . ASP A 1 121 ? -6.644 16.326 30.462 1.00 56.84 121 ASP A CA 1
ATOM 939 C C . ASP A 1 121 ? -5.135 16.144 30.255 1.00 56.84 121 ASP A C 1
ATOM 941 O O . ASP A 1 121 ? -4.613 15.037 30.160 1.00 56.84 121 ASP A O 1
ATOM 945 N N . GLY A 1 122 ? -4.426 17.278 30.235 1.00 53.72 122 GLY A N 1
ATOM 946 C CA . GLY A 1 122 ? -3.072 17.353 30.784 1.00 53.72 122 GLY A CA 1
ATOM 947 C C . GLY A 1 122 ? -1.882 17.100 29.850 1.00 53.72 122 GLY A C 1
ATOM 948 O O . GLY A 1 122 ? -1.226 16.074 29.934 1.00 53.72 122 GLY A O 1
ATOM 949 N N . MET A 1 123 ? -1.502 18.148 29.113 1.00 59.34 123 MET A N 1
ATOM 950 C CA . MET A 1 123 ? -0.117 18.647 28.987 1.00 59.34 123 MET A CA 1
ATOM 951 C C . MET A 1 123 ? 0.995 17.805 28.291 1.00 59.34 123 MET A C 1
ATOM 9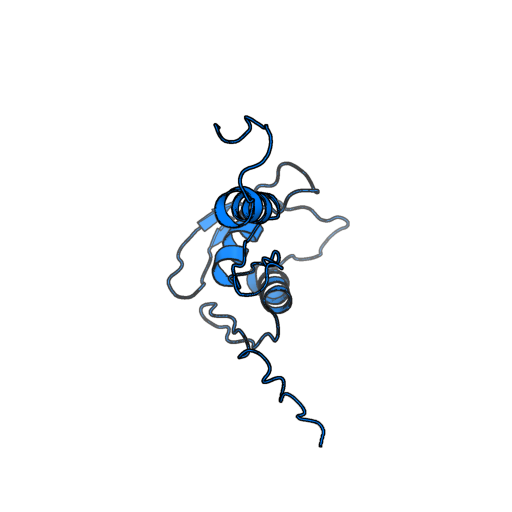53 O O . MET A 1 123 ? 1.580 16.885 28.851 1.00 59.34 123 MET A O 1
ATOM 957 N N . TYR A 1 124 ? 1.408 18.359 27.134 1.00 49.34 124 TYR A N 1
ATOM 958 C CA . TYR A 1 124 ? 2.695 18.292 26.401 1.00 49.34 124 TYR A CA 1
ATOM 959 C C . TYR A 1 124 ? 2.970 17.103 25.453 1.00 49.34 124 TYR A C 1
ATOM 961 O O . TYR A 1 124 ? 3.143 15.971 25.886 1.00 49.34 124 TYR A O 1
ATOM 969 N N . ASN A 1 125 ? 3.264 17.383 24.170 1.00 47.97 125 ASN A N 1
ATOM 970 C CA . ASN A 1 125 ? 4.621 17.814 23.791 1.00 47.97 125 ASN A CA 1
ATOM 971 C C . ASN A 1 125 ? 4.738 18.379 22.356 1.00 47.97 125 ASN A C 1
ATOM 973 O O . ASN A 1 125 ? 4.102 17.919 21.409 1.00 47.97 125 ASN A O 1
ATOM 977 N N . LEU A 1 126 ? 5.607 19.381 22.241 1.00 55.25 126 LEU A N 1
ATOM 978 C CA . LEU A 1 126 ? 5.963 20.194 21.080 1.00 55.25 126 LEU A CA 1
ATOM 979 C C . LEU A 1 126 ? 6.922 19.442 20.134 1.00 55.25 126 LEU A C 1
ATOM 981 O O . LEU A 1 126 ? 8.106 19.758 20.090 1.00 55.25 126 LEU A O 1
ATOM 985 N N . PHE A 1 127 ? 6.439 18.453 19.377 1.00 49.81 127 PHE A N 1
ATOM 986 C CA . PHE A 1 127 ? 7.281 17.730 18.397 1.00 49.81 127 PHE A CA 1
ATOM 987 C C . PHE A 1 127 ? 6.696 17.619 16.977 1.00 49.81 127 PHE A C 1
ATOM 989 O O . PHE A 1 127 ? 7.216 16.864 16.165 1.00 49.81 127 PHE A O 1
ATOM 996 N N . TYR A 1 128 ? 5.655 18.387 16.639 1.00 44.81 128 TYR A N 1
ATOM 997 C CA . TYR A 1 128 ? 5.037 18.373 15.300 1.00 44.81 128 TYR A CA 1
ATOM 998 C C . TYR A 1 128 ? 5.241 19.683 14.522 1.00 44.81 128 TYR A C 1
ATOM 1000 O O . TYR A 1 128 ? 4.302 20.236 13.958 1.00 44.81 128 TYR A O 1
ATOM 1008 N N . LEU A 1 129 ? 6.473 20.193 14.490 1.00 43.72 129 LEU A N 1
ATOM 1009 C CA . LEU A 1 129 ? 6.907 21.169 13.487 1.00 43.72 129 LEU A CA 1
ATOM 1010 C C . LEU A 1 129 ? 8.316 20.799 13.018 1.00 43.72 129 LEU A C 1
ATOM 1012 O O . LEU A 1 129 ? 9.295 21.115 13.693 1.00 43.72 129 LEU A O 1
ATOM 1016 N N . SER A 1 130 ? 8.403 20.104 11.885 1.00 41.34 130 SER A N 1
ATOM 1017 C CA . SER A 1 130 ? 9.562 20.025 10.982 1.00 41.34 130 SER A CA 1
ATOM 1018 C C . SER A 1 130 ? 9.078 19.519 9.631 1.00 41.34 130 SER A C 1
ATOM 1020 O O . SER A 1 130 ? 8.504 18.408 9.617 1.00 41.34 130 SER A O 1
#

Secondary structure (DSSP, 8-state):
--------PPPPEE--BTTB--EESSHHHHHHHHHHHTS-----SSS----SPEEE--BTT---EEE---SSTTSPPHHHHHHHHHTT---EE--STTT--EESSHHHHHHHIIIII--S----------

Radius of gyration: 18.92 Å; chains: 1; bounding box: 55×42×46 Å

Organism: NCBI:txid1314781

InterPro domains:
  IPR013087 Zinc finger C2H2-type [SM00355] (13-38)
  IPR013087 Zinc finger C2H2-type [SM00355] (92-117)
  IPR036236 Zinc finger C2H2 superfamily [SSF57667] (80-115)

pLDDT: mean 70.63, std 14.92, range [37.47, 90.0]

Sequence (130 aa):
MDTSVTLTAPPPLHCLWADCNTPAQTDKDLFRHICAVHMGHQIQGNGVGCGEHTLTCRWEGCRHTLKCYRENNRTPCVIESHLSEHTEHRPYACEVQGCGARHQTEVSLRGHQLLVHSPSDGMYNLFYLS

Foldseek 3Di:
DDPPDPPPQPDWDFFQAVPGGDTHSALVRNLVCCCPPVVPPPPDDDDDDQDQDWHQGRGVVGGDIDTQDDPDPVDHTPVSVVVCVVSVPQVAFAPPPPPRDGHNDPVVSVVCCCPPPDDDDDDDDDDPDD